Protein 5CYW (pdb70)

Foldseek 3Di:
DAWWKWKWKAKPLFKIWGFQTFRHDLKGKEKEKEADDPDQKIKMKIKIQGDPPDDPDRQDKWKDKQNHGFDKAFDDDDNGMTMIITIGGDDDRIIMMIIMSDDDDCCVPATGWYWYQYPVVRDTGTPGSRRTDIDMDGRDDDPDPVSGD

Nearest PDB structures (foldseek):
  5cyw-assembly1_B  TM=1.007E+00  e=3.577E-30  Vaccinia virus Ankara
  7u0v-assembly1_A  TM=9.427E-01  e=2.019E-14  Myxoma virus (strain Lausanne)
  5cz3-assembly2_B  TM=9.259E-01  e=8.302E-14  Myxoma virus
  7u0w-assembly2_B  TM=9.358E-01  e=1.259E-12  Myxoma virus (strain Lausanne)
  8b6l-assembly1_H  TM=4.537E-01  e=2.825E+00  Homo sapiens

B-factor: mean 38.46, std 12.82, range [20.0, 93.93]

Structure (mmCIF, N/CA/C/O backbone):
data_5CYW
#
_entry.id   5CYW
#
_cell.length_a   100.653
_cell.length_b   100.653
_cell.length_c   100.653
_cell.angle_alpha   90.00
_cell.angle_beta   90.00
_cell.angle_gamma   90.00
#
_symmetry.space_group_name_H-M   'P 21 3'
#
loop_
_entity.id
_entity.type
_entity.pdbx_description
1 polymer 'Interferon antagonist C7'
2 non-polymer GLYCEROL
3 water water
#
loop_
_atom_site.group_PDB
_atom_site.id
_atom_site.type_symbol
_atom_site.label_atom_id
_atom_site.label_alt_id
_atom_site.label_comp_id
_atom_site.label_asym_id
_atom_site.label_entity_id
_atom_site.label_seq_id
_atom_site.pdbx_PDB_ins_code
_atom_site.Cartn_x
_atom_site.Cartn_y
_atom_site.Cartn_z
_atom_site.occupancy
_atom_site.B_iso_or_equiv
_atom_site.auth_seq_id
_atom_site.auth_comp_id
_atom_site.auth_asym_id
_atom_site.auth_atom_id
_atom_site.pdbx_PDB_model_num
ATOM 1 N N . MET A 1 3 ? 0.967 -43.033 -4.794 1.00 30.00 1 MET B N 1
ATOM 2 C CA . MET A 1 3 ? 1.635 -41.776 -5.117 1.00 30.00 1 MET B CA 1
ATOM 3 C C . MET A 1 3 ? 0.830 -40.978 -6.133 1.00 30.00 1 MET B C 1
ATOM 4 O O . MET A 1 3 ? 0.764 -41.310 -7.300 1.00 30.00 1 MET B O 1
ATOM 9 N N . GLY A 1 4 ? 0.205 -39.925 -5.670 1.00 72.45 2 GLY B N 1
ATOM 10 C CA . GLY A 1 4 ? -0.621 -39.123 -6.530 1.00 58.97 2 GLY B CA 1
ATOM 11 C C . GLY A 1 4 ? 0.062 -38.147 -7.431 1.00 40.63 2 GLY B C 1
ATOM 12 O O . GLY A 1 4 ? 0.990 -38.449 -8.123 1.00 42.61 2 GLY B O 1
ATOM 13 N N . ILE A 1 5 ? -0.451 -36.943 -7.403 1.00 55.50 3 ILE B N 1
ATOM 14 C CA . ILE A 1 5 ? 0.050 -35.885 -8.248 1.00 37.71 3 ILE B CA 1
ATOM 15 C C . ILE A 1 5 ? 1.306 -35.260 -7.613 1.00 42.58 3 ILE B C 1
ATOM 16 O O . ILE A 1 5 ? 1.307 -34.839 -6.457 1.00 44.20 3 ILE B O 1
ATOM 21 N N . GLN A 1 6 ? 2.386 -35.197 -8.371 1.00 39.01 4 GLN B N 1
ATOM 22 C CA . GLN A 1 6 ? 3.638 -34.669 -7.841 1.00 33.24 4 GLN B CA 1
ATOM 23 C C . GLN A 1 6 ? 4.259 -33.591 -8.720 1.00 37.22 4 GLN B C 1
ATOM 24 O O . GLN A 1 6 ? 5.108 -33.884 -9.576 1.00 35.15 4 GLN B O 1
ATOM 30 N N . HIS A 1 7 ? 3.805 -32.345 -8.539 1.00 32.80 5 HIS B N 1
ATOM 31 C CA . HIS A 1 7 ? 4.430 -31.201 -9.187 1.00 31.53 5 HIS B CA 1
ATOM 32 C C . HIS A 1 7 ? 5.789 -30.844 -8.535 1.00 35.66 5 HIS B C 1
ATOM 33 O O . HIS A 1 7 ? 6.101 -31.307 -7.440 1.00 33.79 5 HIS B O 1
ATOM 40 N N . GLU A 1 8 ? 6.569 -29.992 -9.184 1.00 30.96 6 GLU B N 1
ATOM 41 C CA . GLU A 1 8 ? 7.710 -29.385 -8.515 1.00 28.42 6 GLU B CA 1
ATOM 42 C C . GLU A 1 8 ? 7.494 -27.886 -8.555 1.00 31.42 6 GLU B C 1
ATOM 43 O O . GLU A 1 8 ? 6.869 -27.355 -9.499 1.00 29.64 6 GLU B O 1
ATOM 49 N N . PHE A 1 9 ? 7.946 -27.195 -7.514 1.00 24.88 7 PHE B N 1
ATOM 50 C CA . PHE A 1 9 ? 7.623 -25.766 -7.384 1.00 27.09 7 PHE B CA 1
ATOM 51 C C . PHE A 1 9 ? 8.780 -25.052 -6.723 1.00 29.25 7 PHE B C 1
ATOM 52 O O . PHE A 1 9 ? 9.153 -25.460 -5.642 1.00 30.50 7 PHE B O 1
ATOM 60 N N . ASP A 1 10 ? 9.380 -24.065 -7.401 1.00 26.68 8 ASP B N 1
ATOM 61 C CA . ASP A 1 10 ? 10.517 -23.287 -6.837 1.00 23.65 8 ASP B CA 1
ATOM 62 C C . ASP A 1 10 ? 10.160 -21.796 -6.920 1.00 30.06 8 ASP B C 1
ATOM 63 O O . ASP A 1 10 ? 9.408 -21.408 -7.807 1.00 28.36 8 ASP B O 1
ATOM 68 N N . ILE A 1 11 ? 10.778 -20.973 -6.066 1.00 25.81 9 ILE B N 1
ATOM 69 C CA . ILE A 1 11 ? 10.622 -19.511 -6.154 1.00 27.05 9 ILE B CA 1
ATOM 70 C C . ILE A 1 11 ? 12.002 -18.863 -6.104 1.00 29.93 9 ILE B C 1
ATOM 71 O O . ILE A 1 11 ? 12.807 -19.208 -5.243 1.00 27.74 9 ILE B O 1
ATOM 76 N N . ILE A 1 12 ? 12.300 -17.980 -7.054 1.00 26.54 10 ILE B N 1
ATOM 77 C CA . ILE A 1 12 ? 13.566 -17.280 -7.059 1.00 25.42 10 ILE B CA 1
ATOM 78 C C . ILE A 1 12 ? 13.329 -15.836 -6.677 1.00 28.77 10 ILE B C 1
ATOM 79 O O . ILE A 1 12 ? 12.405 -15.202 -7.214 1.00 27.74 10 ILE B O 1
ATOM 84 N N . ILE A 1 13 ? 14.165 -15.301 -5.794 1.00 29.56 11 ILE B N 1
ATOM 85 C CA . ILE A 1 13 ? 14.004 -13.921 -5.382 1.00 30.76 11 ILE B CA 1
ATOM 86 C C . ILE A 1 13 ? 15.238 -13.106 -5.721 1.00 38.47 11 ILE B C 1
ATOM 87 O O . ILE A 1 13 ? 16.385 -13.429 -5.338 1.00 34.26 11 ILE B O 1
ATOM 92 N N . ASN A 1 14 ? 15.008 -12.044 -6.486 1.00 40.65 12 ASN B N 1
ATOM 93 C CA . ASN A 1 14 ? 16.091 -11.158 -6.889 1.00 39.63 12 ASN B CA 1
ATOM 94 C C . ASN A 1 14 ? 17.258 -11.776 -7.643 1.00 40.93 12 ASN B C 1
ATOM 95 O O . ASN A 1 14 ? 18.348 -11.209 -7.623 1.00 47.22 12 ASN B O 1
ATOM 100 N N . GLY A 1 15 ? 17.029 -12.923 -8.270 1.00 38.94 13 GLY B N 1
ATOM 101 C CA . GLY A 1 15 ? 18.082 -13.740 -8.860 1.00 43.67 13 GLY B CA 1
ATOM 102 C C . GLY A 1 15 ? 19.155 -14.157 -7.880 1.00 43.60 13 GLY B C 1
ATOM 103 O O . GLY A 1 15 ? 20.209 -14.615 -8.301 1.00 51.03 13 GLY B O 1
ATOM 104 N N . ASP A 1 16 ? 18.944 -13.975 -6.573 1.00 38.08 14 ASP B N 1
ATOM 105 C CA . ASP A 1 16 ? 20.014 -14.263 -5.593 1.00 38.99 14 ASP B CA 1
ATOM 106 C C . ASP A 1 16 ? 19.647 -15.437 -4.677 1.00 37.33 14 ASP B C 1
ATOM 107 O O . ASP A 1 16 ? 20.510 -16.132 -4.152 1.00 36.23 14 ASP B O 1
ATOM 112 N N . ILE A 1 17 ? 18.366 -15.553 -4.365 1.00 28.58 15 ILE B N 1
ATOM 113 C CA . ILE A 1 17 ? 17.916 -16.518 -3.383 1.00 31.80 15 ILE B CA 1
ATOM 114 C C . ILE A 1 17 ? 17.020 -17.534 -4.087 1.00 35.99 15 ILE B C 1
ATOM 115 O O . ILE A 1 17 ? 16.051 -17.133 -4.737 1.00 35.41 15 ILE B O 1
ATOM 120 N N . ALA A 1 18 ? 17.329 -18.830 -4.005 1.00 29.38 16 ALA B N 1
ATOM 121 C CA . ALA A 1 18 ? 16.403 -19.772 -4.586 1.00 24.16 16 ALA B CA 1
ATOM 122 C C . ALA A 1 18 ? 15.738 -20.533 -3.466 1.00 28.35 16 ALA B C 1
ATOM 123 O O . ALA A 1 18 ? 16.419 -21.215 -2.657 1.00 29.56 16 ALA B O 1
ATOM 125 N N . LEU A 1 19 ? 14.418 -20.463 -3.422 1.00 29.58 17 LEU B N 1
ATOM 126 C CA . LEU A 1 19 ? 13.658 -21.300 -2.485 1.00 26.38 17 LEU B CA 1
ATOM 127 C C . LEU A 1 19 ? 13.232 -22.539 -3.257 1.00 29.60 17 LEU B C 1
ATOM 128 O O . LEU A 1 19 ? 12.273 -22.477 -4.016 1.00 27.77 17 LEU B O 1
ATOM 133 N N . ARG A 1 20 ? 13.981 -23.633 -3.110 1.00 23.27 18 ARG B N 1
ATOM 134 C CA . ARG A 1 20 ? 13.734 -24.809 -3.920 1.00 28.40 18 ARG B CA 1
ATOM 135 C C . ARG A 1 20 ? 12.889 -25.844 -3.206 1.00 31.62 18 ARG B C 1
ATOM 136 O O . ARG A 1 20 ? 12.824 -25.863 -1.951 1.00 29.28 18 ARG B O 1
ATOM 144 N N . ASN A 1 21 ? 12.337 -26.775 -3.988 1.00 30.11 19 ASN B N 1
ATOM 145 C CA . ASN A 1 21 ? 11.714 -27.944 -3.418 1.00 30.46 19 ASN B CA 1
ATOM 146 C C . ASN A 1 21 ? 10.535 -27.548 -2.514 1.00 28.39 19 ASN B C 1
ATOM 147 O O . ASN A 1 21 ? 10.349 -28.141 -1.457 1.00 30.46 19 ASN B O 1
ATOM 152 N N . LEU A 1 22 ? 9.761 -26.551 -2.945 1.00 26.73 20 LEU B N 1
ATOM 153 C CA . LEU A 1 22 ? 8.592 -26.064 -2.171 1.00 28.46 20 LEU B CA 1
ATOM 154 C C . LEU A 1 22 ? 7.329 -26.885 -2.446 1.00 28.77 20 LEU B C 1
ATOM 155 O O . LEU A 1 22 ? 6.332 -26.714 -1.742 1.00 28.27 20 LEU B O 1
ATOM 160 N N . GLN A 1 23 ? 7.375 -27.782 -3.440 1.00 28.51 21 GLN B N 1
ATOM 161 C CA . GLN A 1 23 ? 6.147 -28.491 -3.822 1.00 27.75 21 GLN B CA 1
ATOM 162 C C . GLN A 1 23 ? 5.524 -29.271 -2.667 1.00 31.75 21 GLN B C 1
ATOM 163 O O . GLN A 1 23 ? 6.223 -29.777 -1.775 1.00 32.39 21 GLN B O 1
ATOM 169 N N . LEU A 1 24 ? 4.210 -29.412 -2.695 1.00 29.96 22 LEU B N 1
ATOM 170 C CA . LEU A 1 24 ? 3.586 -30.384 -1.802 1.00 31.73 22 LEU B CA 1
ATOM 171 C C . LEU A 1 24 ? 4.067 -31.783 -2.184 1.00 36.78 22 LEU B C 1
ATOM 172 O O . LEU A 1 24 ? 4.204 -32.077 -3.374 1.00 34.81 22 LEU B O 1
ATOM 177 N N . HIS A 1 25 ? 4.256 -32.657 -1.185 1.00 35.39 23 HIS B N 1
ATOM 178 C CA . HIS A 1 25 ? 4.725 -34.008 -1.421 1.00 38.17 23 HIS B CA 1
ATOM 179 C C . HIS A 1 25 ? 3.783 -34.716 -2.372 1.00 39.53 23 HIS B C 1
ATOM 180 O O . HIS A 1 25 ? 4.220 -35.491 -3.192 1.00 40.83 23 HIS B O 1
ATOM 187 N N . LYS A 1 26 ? 2.490 -34.452 -2.266 1.00 36.25 24 LYS B N 1
ATOM 188 C CA . LYS A 1 26 ? 1.566 -34.847 -3.326 1.00 39.57 24 LYS B CA 1
ATOM 189 C C . LYS A 1 26 ? 0.383 -33.920 -3.259 1.00 40.32 24 LYS B C 1
ATOM 190 O O . LYS A 1 26 ? 0.154 -33.309 -2.214 1.00 36.91 24 LYS B O 1
ATOM 196 N N . GLY A 1 27 ? -0.316 -33.783 -4.384 1.00 37.90 25 GLY B N 1
ATOM 197 C CA . GLY A 1 27 ? -1.529 -32.993 -4.457 1.00 38.74 25 GLY B CA 1
ATOM 198 C C . GLY A 1 27 ? -1.415 -31.996 -5.612 1.00 35.94 25 GLY B C 1
ATOM 199 O O . GLY A 1 27 ? -0.317 -31.546 -5.980 1.00 34.69 25 GLY B O 1
ATOM 200 N N . ASP A 1 28 ? -2.562 -31.639 -6.170 1.00 36.28 26 ASP B N 1
ATOM 201 C CA . ASP A 1 28 ? -2.614 -30.699 -7.298 1.00 31.87 26 ASP B CA 1
ATOM 202 C C . ASP A 1 28 ? -2.741 -29.259 -6.762 1.00 32.09 26 ASP B C 1
ATOM 203 O O . ASP A 1 28 ? -3.756 -28.565 -6.971 1.00 31.97 26 ASP B O 1
ATOM 208 N N . ASN A 1 29 ? -1.726 -28.831 -6.015 1.00 28.53 27 ASN B N 1
ATOM 209 C CA . ASN A 1 29 ? -1.636 -27.440 -5.550 1.00 30.60 27 ASN B CA 1
ATOM 210 C C . ASN A 1 29 ? -0.191 -27.141 -5.213 1.00 34.81 27 ASN B C 1
ATOM 211 O O . ASN A 1 29 ? 0.578 -28.076 -4.953 1.00 30.73 27 ASN B O 1
ATOM 216 N N . TYR A 1 30 ? 0.178 -25.866 -5.172 1.00 27.52 28 TYR B N 1
ATOM 217 C CA . TYR A 1 30 ? 1.521 -25.390 -4.821 1.00 28.63 28 TYR B CA 1
ATOM 218 C C . TYR A 1 30 ? 1.454 -23.969 -4.299 1.00 28.21 28 TYR B C 1
ATOM 219 O O . TYR A 1 30 ? 0.707 -23.188 -4.809 1.00 27.30 28 TYR B O 1
ATOM 228 N N . GLY A 1 31 ? 2.234 -23.628 -3.290 1.00 25.86 29 GLY B N 1
ATOM 229 C CA . GLY A 1 31 ? 2.051 -22.319 -2.690 1.00 24.95 29 GLY B CA 1
ATOM 230 C C . GLY A 1 31 ? 3.123 -22.129 -1.630 1.00 27.47 29 GLY B C 1
ATOM 231 O O . GLY A 1 31 ? 3.891 -23.052 -1.339 1.00 27.84 29 GLY B O 1
ATOM 232 N N . CYS A 1 32 ? 3.172 -20.941 -1.060 1.00 26.73 30 CYS B N 1
ATOM 233 C CA . CYS A 1 32 ? 4.196 -20.616 -0.056 1.00 23.84 30 CYS B CA 1
ATOM 234 C C . CYS A 1 32 ? 3.719 -19.379 0.660 1.00 32.36 30 CYS B C 1
ATOM 235 O O . CYS A 1 32 ? 3.100 -18.502 0.060 1.00 27.13 30 CYS B O 1
ATOM 238 N N . LYS A 1 33 ? 4.055 -19.272 1.922 1.00 30.47 31 LYS B N 1
ATOM 239 C CA . LYS A 1 33 ? 3.783 -18.085 2.700 1.00 26.17 31 LYS B CA 1
ATOM 240 C C . LYS A 1 33 ? 5.144 -17.530 3.044 1.00 27.89 31 LYS B C 1
ATOM 241 O O . LYS A 1 33 ? 5.991 -18.249 3.478 1.00 28.20 31 LYS B O 1
ATOM 247 N N . LEU A 1 34 ? 5.355 -16.256 2.826 1.00 26.10 32 LEU B N 1
ATOM 248 C CA . LEU A 1 34 ? 6.669 -15.626 3.094 1.00 26.63 32 LEU B CA 1
ATOM 249 C C . LEU A 1 34 ? 6.511 -14.506 4.081 1.00 33.75 32 LEU B C 1
ATOM 250 O O . LEU A 1 34 ? 5.634 -13.666 3.888 1.00 34.26 32 LEU B O 1
ATOM 255 N N . LYS A 1 35 ? 7.349 -14.447 5.099 1.00 29.75 33 LYS B N 1
ATOM 256 C CA . LYS A 1 35 ? 7.441 -13.250 5.917 1.00 30.41 33 LYS B CA 1
ATOM 257 C C . LYS A 1 35 ? 8.677 -12.469 5.489 1.00 35.99 33 LYS B C 1
ATOM 258 O O . LYS A 1 35 ?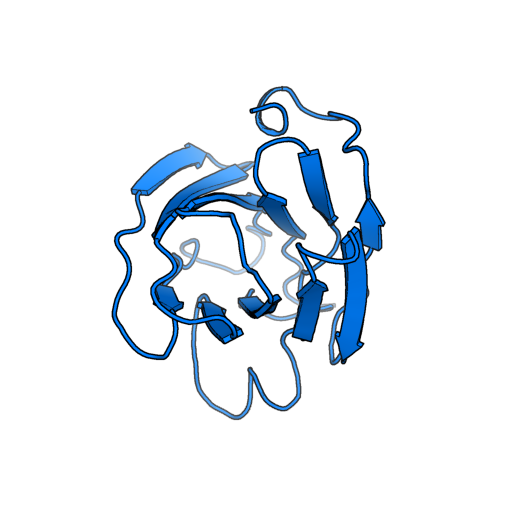 9.803 -12.984 5.644 1.00 36.78 33 LYS B O 1
ATOM 264 N N . ILE A 1 36 ? 8.492 -11.250 4.985 1.00 30.63 34 ILE B N 1
ATOM 265 C CA . ILE A 1 36 ? 9.608 -10.405 4.581 1.00 32.38 34 ILE B CA 1
ATOM 266 C C . ILE A 1 36 ? 9.843 -9.339 5.623 1.00 38.93 34 ILE B C 1
ATOM 267 O O . ILE A 1 36 ? 8.914 -8.596 5.957 1.00 34.82 34 ILE B O 1
ATOM 272 N N . ILE A 1 37 ? 11.076 -9.242 6.120 1.00 34.39 35 ILE B N 1
ATOM 273 C CA . ILE A 1 37 ? 11.435 -8.173 7.029 1.00 36.33 35 ILE B CA 1
ATOM 274 C C . ILE A 1 37 ? 12.436 -7.311 6.304 1.00 39.18 35 ILE B C 1
ATOM 275 O O . ILE A 1 37 ? 13.433 -7.814 5.826 1.00 38.68 35 ILE B O 1
ATOM 280 N N . SER A 1 38 ? 12.214 -5.999 6.269 1.00 38.27 36 SER B N 1
ATOM 281 C CA . SER A 1 38 ? 13.055 -5.119 5.461 1.00 41.35 36 SER B CA 1
ATOM 282 C C . SER A 1 38 ? 13.086 -3.721 5.996 1.00 48.85 36 SER B C 1
ATOM 283 O O . SER A 1 38 ? 12.053 -3.236 6.463 1.00 49.44 36 SER B O 1
ATOM 286 N N . ASN A 1 39 ? 14.251 -3.068 5.935 1.00 51.19 37 ASN B N 1
ATOM 287 C CA . ASN A 1 39 ? 14.311 -1.623 6.133 1.00 54.21 37 ASN B CA 1
ATOM 288 C C . ASN A 1 39 ? 14.543 -0.877 4.827 1.00 58.48 37 ASN B C 1
ATOM 289 O O . ASN A 1 39 ? 13.987 0.190 4.621 1.00 62.10 37 ASN B O 1
ATOM 294 N N . ASP A 1 40 ? 15.390 -1.447 3.963 1.00 57.87 38 ASP B N 1
ATOM 295 C CA . ASP A 1 40 ? 15.956 -0.748 2.807 1.00 60.93 38 ASP B CA 1
ATOM 296 C C . ASP A 1 40 ? 15.348 -1.100 1.452 1.00 64.67 38 ASP B C 1
ATOM 297 O O . ASP A 1 40 ? 15.379 -0.265 0.564 1.00 68.70 38 ASP B O 1
ATOM 302 N N . TYR A 1 41 ? 14.833 -2.319 1.265 1.00 61.40 39 TYR B N 1
ATOM 303 C CA . TYR A 1 41 ? 14.280 -2.686 -0.063 1.00 56.11 39 TYR B CA 1
ATOM 304 C C . TYR A 1 41 ? 12.957 -2.003 -0.370 1.00 56.28 39 TYR B C 1
ATOM 305 O O . TYR A 1 41 ? 12.002 -2.024 0.355 1.00 52.53 39 TYR B O 1
ATOM 314 N N . LYS A 1 42 ? 12.944 -1.337 -1.480 1.00 59.41 40 LYS B N 1
ATOM 315 C CA . LYS A 1 42 ? 11.745 -0.746 -1.947 1.00 56.99 40 LYS B CA 1
ATOM 316 C C . LYS A 1 42 ? 10.928 -1.918 -2.576 1.00 52.62 40 LYS B C 1
ATOM 317 O O . LYS A 1 42 ? 9.689 -1.910 -2.480 1.00 47.29 40 LYS B O 1
ATOM 323 N N . LYS A 1 43 ? 11.585 -2.929 -3.173 1.00 39.10 41 LYS B N 1
ATOM 324 C CA . LYS A 1 43 ? 10.791 -3.911 -3.903 1.00 38.91 41 LYS B CA 1
ATOM 325 C C . LYS A 1 43 ? 11.559 -5.184 -4.154 1.00 39.32 41 LYS B C 1
ATOM 326 O O . LYS A 1 43 ? 12.751 -5.146 -4.213 1.00 39.49 41 LYS B O 1
ATOM 332 N N . LEU A 1 44 ? 10.847 -6.295 -4.272 1.00 31.80 42 LEU B N 1
ATOM 333 C CA . LEU A 1 44 ? 11.459 -7.573 -4.464 1.00 34.96 42 LEU B CA 1
ATOM 334 C C . LEU A 1 44 ? 10.941 -8.189 -5.742 1.00 31.47 42 LEU B C 1
ATOM 335 O O . LEU A 1 44 ? 9.748 -8.245 -5.963 1.00 28.36 42 LEU B O 1
ATOM 340 N N . LYS A 1 45 ? 11.856 -8.727 -6.548 1.00 29.23 43 LYS B N 1
ATOM 341 C CA . LYS A 1 45 ? 11.464 -9.380 -7.798 1.00 30.48 43 LYS B CA 1
ATOM 342 C C . LYS A 1 45 ? 11.359 -10.879 -7.580 1.00 32.39 43 LYS B C 1
ATOM 343 O O . LYS A 1 45 ? 12.297 -11.462 -7.056 1.00 32.47 43 LYS B O 1
ATOM 349 N N . PHE A 1 46 ? 10.285 -11.493 -8.042 1.00 25.50 44 PHE B N 1
ATOM 350 C CA . PHE A 1 46 ? 9.986 -12.908 -7.790 1.00 28.69 44 PHE B CA 1
ATOM 351 C C . PHE A 1 46 ? 9.833 -13.601 -9.124 1.00 29.52 44 PHE B C 1
ATOM 352 O O . PHE A 1 46 ? 9.221 -13.049 -10.032 1.00 27.18 44 PHE B O 1
ATOM 360 N N . ARG A 1 47 ? 10.325 -14.819 -9.212 1.00 27.30 45 ARG B N 1
ATOM 361 C CA . ARG A 1 47 ? 10.022 -15.692 -10.343 1.00 26.38 45 ARG B CA 1
ATOM 362 C C . ARG A 1 47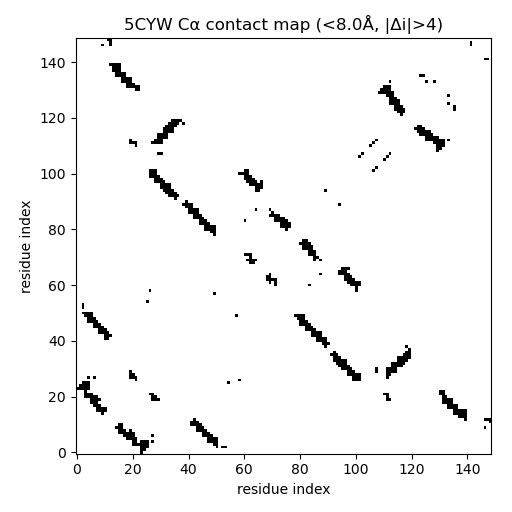 ? 9.520 -16.996 -9.731 1.00 26.96 45 ARG B C 1
ATOM 363 O O . ARG A 1 47 ? 10.234 -17.613 -8.911 1.00 29.10 45 ARG B O 1
ATOM 371 N N . PHE A 1 48 ? 8.321 -17.402 -10.117 1.00 25.02 46 PHE B N 1
ATOM 372 C CA . PHE A 1 48 ? 7.659 -18.588 -9.569 1.00 24.81 46 PHE B CA 1
ATOM 373 C C . PHE A 1 48 ? 7.654 -19.680 -10.665 1.00 26.30 46 PHE B C 1
ATOM 374 O O . PHE A 1 48 ? 7.106 -19.461 -11.734 1.00 28.55 46 PHE B O 1
ATOM 382 N N . ILE A 1 49 ? 8.268 -20.810 -10.385 1.00 24.40 47 ILE B N 1
ATOM 383 C CA . ILE A 1 49 ? 8.539 -21.826 -11.406 1.00 23.38 47 ILE B CA 1
ATOM 384 C C . ILE A 1 49 ? 7.775 -23.095 -11.031 1.00 28.95 47 ILE B C 1
ATOM 385 O O . ILE A 1 49 ? 7.984 -23.678 -9.954 1.00 24.95 47 ILE B O 1
ATOM 390 N N . ILE A 1 50 ? 6.899 -23.509 -11.920 1.00 25.55 48 ILE B N 1
ATOM 391 C CA . ILE A 1 50 ? 6.150 -24.773 -11.783 1.00 26.12 48 ILE B CA 1
ATOM 392 C C . ILE A 1 50 ? 6.611 -25.800 -12.859 1.00 27.60 48 ILE B C 1
ATOM 393 O O . ILE A 1 50 ? 6.562 -25.507 -14.055 1.00 28.12 48 ILE B O 1
ATOM 398 N N . ARG A 1 51 ? 7.005 -27.002 -12.451 1.00 26.74 49 ARG B N 1
ATOM 399 C CA . ARG A 1 51 ? 7.230 -28.124 -13.391 1.00 27.09 49 ARG B CA 1
ATOM 400 C C . ARG A 1 51 ? 6.055 -29.081 -13.111 1.00 29.70 49 ARG B C 1
ATOM 401 O O . ARG A 1 51 ? 6.032 -29.802 -12.100 1.00 28.37 49 ARG B O 1
ATOM 409 N N . PRO A 1 52 ? 5.049 -29.043 -13.969 1.00 30.33 50 PRO B N 1
ATOM 410 C CA . PRO A 1 52 ? 3.817 -29.805 -13.682 1.00 27.67 50 PRO B CA 1
ATOM 411 C C . PRO A 1 52 ? 3.918 -31.295 -13.932 1.00 31.35 50 PRO B C 1
ATOM 412 O O . PRO A 1 52 ? 4.594 -31.741 -14.876 1.00 31.32 50 PRO B O 1
ATOM 416 N N . ASP A 1 53 ? 3.224 -32.056 -13.086 1.00 29.75 51 ASP B N 1
ATOM 417 C CA . ASP A 1 53 ? 2.960 -33.474 -13.302 1.00 33.70 51 ASP B CA 1
ATOM 418 C C . ASP A 1 53 ? 1.689 -33.569 -14.176 1.00 39.79 51 ASP B C 1
ATOM 419 O O . ASP A 1 53 ? 0.585 -33.250 -13.699 1.00 33.66 51 ASP B O 1
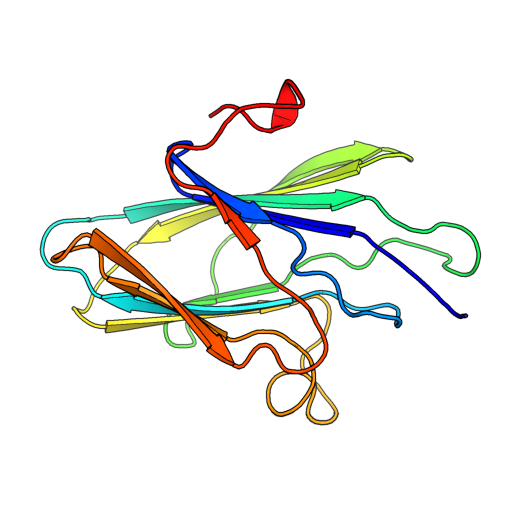ATOM 424 N N . TRP A 1 54 ? 1.832 -33.937 -15.447 1.00 36.59 52 TRP B N 1
ATOM 425 C CA . TRP A 1 54 ? 0.667 -34.027 -16.359 1.00 36.32 52 TRP B CA 1
ATOM 426 C C . TRP A 1 54 ? -0.056 -35.370 -16.337 1.00 38.22 52 TRP B C 1
ATOM 427 O O . TRP A 1 54 ? -0.906 -35.653 -17.221 1.00 39.09 52 TRP B O 1
ATOM 438 N N . SER A 1 55 ? 0.227 -36.214 -15.343 1.00 36.58 53 SER B N 1
ATOM 439 C CA . SER A 1 55 ? -0.354 -37.573 -15.386 1.00 39.38 53 SER B CA 1
ATOM 440 C C . SER A 1 55 ? -1.899 -37.568 -15.118 1.00 40.78 53 SER B C 1
ATOM 441 O O . SER A 1 55 ? -2.631 -38.430 -15.632 1.00 43.63 53 SER B O 1
ATOM 444 N N . GLU A 1 56 ? -2.407 -36.598 -14.363 1.00 39.94 54 GLU B N 1
ATOM 445 C CA . GLU A 1 56 ? -3.844 -36.630 -14.019 1.00 52.94 54 GLU B CA 1
ATOM 446 C C . GLU A 1 56 ? -4.589 -35.319 -14.291 1.00 52.16 54 GLU B C 1
ATOM 447 O O . GLU A 1 56 ? -5.793 -35.310 -14.442 1.00 59.94 54 GLU B O 1
ATOM 453 N N . ILE A 1 57 ? -3.862 -34.223 -14.406 1.00 40.55 55 ILE B N 1
ATOM 454 C CA . ILE A 1 57 ? -4.488 -32.931 -14.521 1.00 38.86 55 ILE B CA 1
ATOM 455 C C . ILE A 1 57 ? -4.955 -32.614 -15.942 1.00 43.88 55 ILE B C 1
ATOM 456 O O . ILE A 1 57 ? -4.531 -33.247 -16.916 1.00 41.39 55 ILE B O 1
ATOM 461 N N . ASP A 1 58 ? -5.871 -31.664 -16.059 1.00 43.24 56 ASP B N 1
ATOM 462 C CA . ASP A 1 58 ? -6.348 -31.230 -17.384 1.00 51.40 56 ASP B CA 1
ATOM 463 C C . ASP A 1 58 ? -5.756 -29.875 -17.729 1.00 40.01 56 ASP B C 1
ATOM 464 O O . ASP A 1 58 ? -5.798 -29.425 -18.880 1.00 45.68 56 ASP B O 1
ATOM 469 N N . GLU A 1 59 ? -5.284 -29.192 -16.708 1.00 36.53 57 GLU B N 1
ATOM 470 C CA . GLU A 1 59 ? -4.706 -27.892 -16.900 1.00 38.82 57 GLU B CA 1
ATOM 471 C C . GLU A 1 59 ? -3.834 -27.582 -15.704 1.00 36.69 57 GLU B C 1
ATOM 472 O O . GLU A 1 59 ? -4.031 -28.143 -14.625 1.00 38.03 57 GLU B O 1
ATOM 478 N N . VAL A 1 60 ? -2.908 -26.654 -15.876 1.00 31.80 58 VAL B N 1
ATOM 479 C CA . VAL A 1 60 ? -2.007 -26.270 -14.787 1.00 28.49 58 VAL B CA 1
ATOM 480 C C . VAL A 1 60 ? -2.586 -25.083 -14.053 1.00 33.06 58 VAL B C 1
ATOM 481 O O . VAL A 1 60 ? -2.760 -24.030 -14.689 1.00 31.74 58 VAL B O 1
ATOM 485 N N . LYS A 1 61 ? -2.855 -25.213 -12.732 1.00 30.21 59 LYS B N 1
ATOM 486 C CA . LYS A 1 61 ? -3.412 -24.081 -11.967 1.00 33.51 59 LYS B CA 1
ATOM 487 C C . LYS A 1 61 ? -2.469 -22.906 -11.999 1.00 30.96 59 LYS B C 1
ATOM 488 O O . LYS A 1 61 ? -1.249 -23.090 -11.845 1.00 27.96 59 LYS B O 1
ATOM 494 N N . GLY A 1 62 ? -3.004 -21.690 -12.133 1.00 27.81 60 GLY B N 1
ATOM 495 C CA . GLY A 1 62 ? -2.162 -20.509 -12.091 1.00 30.78 60 GLY B CA 1
ATOM 496 C C . GLY A 1 62 ? -1.933 -20.052 -10.637 1.00 32.55 60 GLY B C 1
ATOM 497 O O . GLY A 1 62 ? -2.288 -20.753 -9.706 1.00 31.02 60 GLY B O 1
ATOM 498 N N . LEU A 1 63 ? -1.269 -18.917 -10.439 1.00 27.12 61 LEU B N 1
ATOM 499 C CA . LEU A 1 63 ? -0.921 -18.451 -9.092 1.00 26.67 61 LEU B CA 1
ATOM 500 C C . LEU A 1 63 ? -1.604 -17.132 -8.791 1.00 31.99 61 LEU B C 1
ATOM 501 O O . LEU A 1 63 ? -1.670 -16.244 -9.632 1.00 28.40 61 LEU B O 1
ATOM 506 N N . THR A 1 64 ? -2.050 -17.017 -7.559 1.00 27.43 62 THR B N 1
ATOM 507 C CA . THR A 1 64 ? -2.559 -15.788 -6.978 1.00 24.71 62 THR B CA 1
ATOM 508 C C . THR A 1 64 ? -1.556 -15.292 -5.945 1.00 28.50 62 THR B C 1
ATOM 509 O O . THR A 1 64 ? -1.017 -16.087 -5.155 1.00 25.62 62 THR B O 1
ATOM 513 N N . VAL A 1 65 ? -1.354 -13.971 -5.885 1.00 25.57 63 VAL B N 1
ATOM 514 C CA . VAL A 1 65 ? -0.378 -13.433 -4.935 1.00 22.49 63 VAL B CA 1
ATOM 515 C C . VAL A 1 65 ? -0.968 -12.220 -4.201 1.00 22.82 63 VAL B C 1
ATOM 516 O O . VAL A 1 65 ? -1.568 -11.325 -4.841 1.00 23.99 63 VAL B O 1
ATOM 520 N N . PHE A 1 66 ? -0.845 -12.222 -2.888 1.00 22.15 64 PHE B N 1
ATOM 521 C CA . PHE A 1 66 ? -1.224 -11.066 -2.047 1.00 25.86 64 PHE B CA 1
ATOM 522 C C . PHE A 1 66 ? -0.053 -10.663 -1.172 1.00 29.99 64 PHE B C 1
ATOM 523 O O . PHE A 1 66 ? 0.735 -11.549 -0.762 1.00 29.19 64 PHE B O 1
ATOM 531 N N . ALA A 1 67 ? 0.115 -9.358 -0.918 1.00 23.02 65 ALA B N 1
ATOM 532 C CA . ALA A 1 67 ? 1.182 -8.928 0.011 1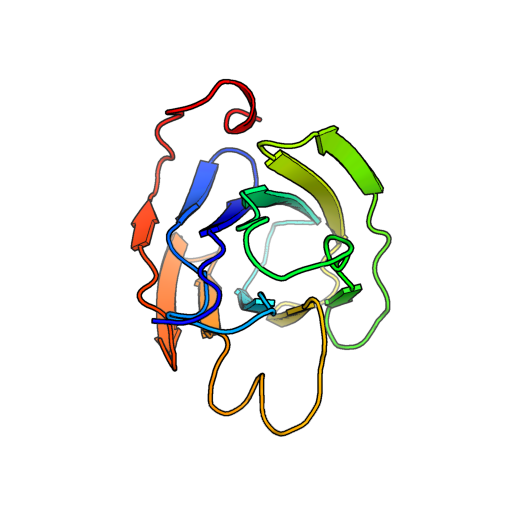.00 25.54 65 ALA B CA 1
ATOM 533 C C . ALA A 1 67 ? 0.505 -8.067 1.087 1.00 27.94 65 ALA B C 1
ATOM 534 O O . ALA A 1 67 ? -0.096 -7.028 0.733 1.00 27.24 65 ALA B O 1
ATOM 536 N N . ASN A 1 68 ? 0.618 -8.473 2.359 1.00 23.74 66 ASN B N 1
ATOM 537 C CA . ASN A 1 68 ? -0.251 -7.953 3.430 1.00 24.69 66 ASN B CA 1
ATOM 538 C C . ASN A 1 68 ? -1.729 -7.813 2.952 1.00 28.34 66 ASN B C 1
ATOM 539 O O . ASN A 1 68 ? -2.358 -6.772 3.183 1.00 22.32 66 ASN B O 1
ATOM 544 N N . ASN A 1 69 ? -2.229 -8.843 2.258 1.00 25.34 67 ASN B N 1
ATOM 545 C CA . ASN A 1 69 ? -3.637 -8.930 1.847 1.00 24.37 67 ASN B CA 1
ATOM 546 C C . ASN A 1 69 ? -4.049 -7.893 0.799 1.00 25.94 67 ASN B C 1
ATOM 547 O O . ASN A 1 69 ? -5.254 -7.723 0.533 1.00 25.50 67 ASN B O 1
ATOM 552 N N . TYR A 1 70 ? -3.070 -7.263 0.153 1.00 22.67 68 TYR B N 1
ATOM 553 C CA . TYR A 1 70 ? -3.357 -6.448 -1.076 1.00 21.01 68 TYR B CA 1
ATOM 554 C C . TYR A 1 70 ? -2.999 -7.258 -2.324 1.00 25.59 68 TYR B C 1
ATOM 555 O O . TYR A 1 70 ? -1.930 -7.866 -2.359 1.00 23.07 68 TYR B O 1
ATOM 564 N N . ALA A 1 71 ? -3.857 -7.233 -3.342 1.00 24.53 69 ALA B N 1
ATOM 565 C CA . ALA A 1 71 ? -3.672 -8.058 -4.548 1.00 25.77 69 ALA B CA 1
ATOM 566 C C . ALA A 1 71 ? -2.499 -7.542 -5.357 1.00 28.09 69 ALA B C 1
ATOM 567 O O . ALA A 1 71 ? -2.410 -6.333 -5.651 1.00 26.14 69 ALA B O 1
ATOM 569 N N . VAL A 1 72 ? -1.636 -8.467 -5.778 1.00 24.81 70 VAL B N 1
ATOM 570 C CA . VAL A 1 72 ? -0.407 -8.161 -6.528 1.00 20.96 70 VAL B CA 1
ATOM 571 C C . VAL A 1 72 ? -0.522 -8.654 -7.980 1.00 24.18 70 VAL B C 1
ATOM 572 O O . VAL A 1 72 ? -1.026 -9.745 -8.243 1.00 23.54 70 VAL B O 1
ATOM 576 N N . LYS A 1 73 ? -0.051 -7.840 -8.925 1.00 23.68 71 LYS B N 1
ATOM 577 C CA . LYS A 1 73 ? -0.014 -8.219 -10.336 1.00 25.34 71 LYS B CA 1
ATOM 578 C C . LYS A 1 73 ? 0.932 -9.409 -10.542 1.00 28.54 71 LYS B C 1
ATOM 579 O O . LYS A 1 73 ? 2.067 -9.414 -10.056 1.00 27.06 71 LYS B O 1
ATOM 585 N N . VAL A 1 74 ? 0.455 -10.399 -11.278 1.00 25.54 72 VAL B N 1
ATOM 586 C CA . VAL A 1 74 ? 1.239 -11.590 -11.565 1.00 22.93 72 VAL B CA 1
ATOM 587 C C . VAL A 1 74 ? 1.274 -11.770 -13.069 1.00 26.78 72 VAL B C 1
ATOM 588 O O . VAL A 1 74 ? 0.220 -11.713 -13.706 1.00 28.32 72 VAL B O 1
ATOM 592 N N . ASN A 1 75 ? 2.466 -11.959 -13.652 1.00 27.54 73 ASN B N 1
ATOM 593 C CA . ASN A 1 75 ? 2.588 -12.113 -15.122 1.00 29.09 73 ASN B CA 1
ATOM 594 C C . ASN A 1 75 ? 3.030 -13.507 -15.491 1.00 31.71 73 ASN B C 1
ATOM 595 O O . ASN A 1 75 ? 4.058 -13.957 -14.957 1.00 27.53 73 ASN B O 1
ATOM 600 N N . LYS A 1 76 ? 2.321 -14.160 -16.413 1.00 27.83 74 LYS B N 1
ATOM 601 C CA . LYS A 1 76 ? 2.777 -15.459 -16.906 1.00 31.56 74 LYS B CA 1
ATOM 602 C C . LYS A 1 76 ? 3.837 -15.195 -17.957 1.00 32.40 74 LYS B C 1
ATOM 603 O O . LYS A 1 76 ? 3.538 -14.535 -18.944 1.00 32.34 74 LYS B O 1
ATOM 609 N N . VAL A 1 77 ? 5.053 -15.711 -17.778 1.00 29.34 75 VAL B N 1
ATOM 610 C CA . VAL A 1 77 ? 6.120 -15.413 -18.766 1.00 32.95 75 VAL B CA 1
ATOM 611 C C . VAL A 1 77 ? 6.566 -16.630 -19.558 1.00 35.38 75 VAL B C 1
ATOM 612 O O . VAL A 1 77 ? 7.194 -16.461 -20.598 1.00 32.16 75 VAL B O 1
ATOM 616 N N . ASP A 1 78 ? 6.200 -17.839 -19.119 1.00 30.26 76 ASP B N 1
ATOM 617 C CA . ASP A 1 78 ? 6.416 -19.055 -19.933 1.00 34.71 76 ASP B CA 1
ATOM 618 C C . ASP A 1 78 ? 5.311 -20.036 -19.632 1.00 33.91 76 ASP B C 1
ATOM 619 O O . ASP A 1 78 ? 4.890 -20.120 -18.486 1.00 31.22 76 ASP B O 1
ATOM 624 N N . ASP A 1 79 ? 4.888 -20.794 -20.632 1.00 30.62 77 ASP B N 1
ATOM 625 C CA . ASP A 1 79 ? 3.796 -21.758 -20.444 1.00 28.68 77 ASP B CA 1
ATOM 626 C C . ASP A 1 79 ? 4.026 -22.932 -21.392 1.00 35.34 77 ASP B C 1
ATOM 627 O O . ASP A 1 79 ? 3.626 -22.889 -22.554 1.00 33.17 77 ASP B O 1
ATOM 632 N N . THR A 1 80 ? 4.741 -23.947 -20.924 1.00 31.21 78 THR B N 1
ATOM 633 C CA . THR A 1 80 ? 5.054 -25.085 -21.781 1.00 33.50 78 THR B CA 1
ATOM 634 C C . THR A 1 80 ? 4.726 -26.366 -21.019 1.00 36.37 78 THR B C 1
ATOM 635 O O . THR A 1 80 ? 4.422 -26.316 -19.847 1.00 33.80 78 THR B O 1
ATOM 639 N N . PHE A 1 81 ? 4.878 -27.496 -21.680 1.00 32.63 79 PHE B N 1
ATOM 640 C CA . PHE A 1 81 ? 4.638 -28.787 -21.082 1.00 34.17 79 PHE B CA 1
ATOM 641 C C . PHE A 1 81 ? 5.520 -29.045 -19.881 1.00 34.28 79 PHE B C 1
ATOM 642 O O . PHE A 1 81 ? 5.050 -29.593 -18.900 1.00 31.33 79 PHE B O 1
ATOM 650 N N . TYR A 1 82 ? 6.806 -28.675 -19.973 1.00 30.56 80 TYR B N 1
ATOM 651 C CA . TYR A 1 82 ? 7.770 -28.986 -18.926 1.00 31.80 80 TYR B CA 1
ATOM 652 C C . TYR A 1 82 ? 7.871 -27.879 -17.876 1.00 33.38 80 TYR B C 1
ATOM 653 O O . TYR A 1 82 ? 8.400 -28.119 -16.810 1.00 33.27 80 TYR B O 1
ATOM 662 N N . TYR A 1 83 ? 7.367 -26.684 -18.146 1.00 27.04 81 TYR B N 1
ATOM 663 C CA . TYR A 1 83 ? 7.494 -25.608 -17.132 1.00 25.67 81 TYR B CA 1
ATOM 664 C C . TYR A 1 83 ? 6.563 -24.479 -17.433 1.00 29.15 81 TYR B C 1
ATOM 665 O O . TYR A 1 83 ? 6.358 -24.141 -18.604 1.00 29.29 81 TYR B O 1
ATOM 674 N N . VAL A 1 84 ? 6.008 -23.933 -16.356 1.00 25.84 82 VAL B N 1
ATOM 675 C CA . VAL A 1 84 ? 5.107 -22.796 -16.401 1.00 28.58 82 VAL B CA 1
ATOM 676 C C . VAL A 1 84 ? 5.678 -21.788 -15.421 1.00 29.50 82 VAL B C 1
ATOM 677 O O . VAL A 1 84 ? 5.970 -22.117 -14.256 1.00 28.27 82 VAL B O 1
ATOM 681 N N . ILE A 1 85 ? 5.950 -20.587 -15.916 1.00 26.42 83 ILE B N 1
ATOM 682 C CA . ILE A 1 85 ? 6.657 -19.610 -15.096 1.00 22.54 83 ILE B CA 1
ATOM 683 C C . ILE A 1 85 ? 5.881 -18.285 -14.985 1.00 30.09 83 ILE B C 1
ATOM 684 O O . ILE A 1 85 ? 5.424 -17.740 -16.001 1.00 29.03 83 ILE B O 1
ATOM 689 N N . TYR A 1 86 ? 5.783 -17.784 -13.752 1.00 25.99 84 TYR B N 1
ATOM 690 C CA . TYR A 1 86 ? 5.165 -16.493 -13.411 1.00 28.18 84 TYR B CA 1
ATOM 691 C C . TYR A 1 86 ? 6.171 -15.571 -12.764 1.00 29.52 84 TYR B C 1
ATOM 692 O O . TYR A 1 86 ? 7.159 -16.030 -12.136 1.00 26.56 84 TYR B O 1
ATOM 701 N N . GLU A 1 87 ? 5.927 -14.261 -12.884 1.00 27.01 85 GLU B N 1
ATOM 702 C CA . GLU A 1 87 ? 6.768 -13.255 -12.233 1.00 26.83 85 GLU B CA 1
ATOM 703 C C . GLU A 1 87 ? 5.919 -12.186 -11.527 1.00 27.99 85 GLU B C 1
ATOM 704 O O . 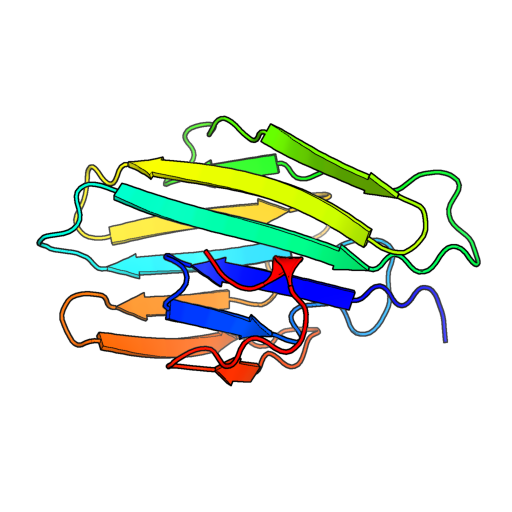GLU A 1 87 ? 4.801 -11.896 -11.939 1.00 26.41 85 GLU B O 1
ATOM 710 N N . ALA A 1 88 ? 6.455 -11.598 -10.467 1.00 27.53 86 ALA B N 1
ATOM 711 C CA . ALA A 1 88 ? 5.821 -10.414 -9.836 1.00 23.59 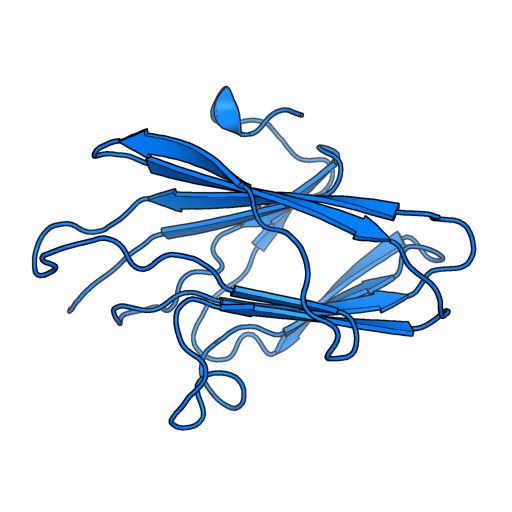86 ALA B CA 1
ATOM 712 C C . ALA A 1 88 ? 6.928 -9.562 -9.255 1.00 29.01 86 ALA B C 1
ATOM 713 O O . ALA A 1 88 ? 8.010 -10.070 -8.909 1.00 30.48 86 ALA B O 1
ATOM 715 N N . VAL A 1 89 ? 6.689 -8.263 -9.150 1.00 26.23 87 VAL B N 1
ATOM 716 C CA . VAL A 1 89 ? 7.636 -7.413 -8.447 1.00 23.97 87 VAL B CA 1
ATOM 717 C C . VAL A 1 89 ? 6.829 -6.800 -7.322 1.00 29.78 87 VAL B C 1
ATOM 718 O O . VAL A 1 89 ? 5.905 -6.017 -7.571 1.00 28.94 87 VAL B O 1
ATOM 722 N N . ILE A 1 90 ? 7.156 -7.136 -6.078 1.00 26.43 88 ILE B N 1
ATOM 723 C CA . ILE A 1 90 ? 6.314 -6.701 -4.965 1.00 23.45 88 ILE B CA 1
ATOM 724 C C . ILE A 1 90 ? 6.946 -5.540 -4.219 1.00 27.35 88 ILE B C 1
ATOM 725 O O . ILE A 1 90 ? 8.139 -5.616 -3.878 1.00 27.76 88 ILE B O 1
ATOM 730 N N . HIS A 1 91 ? 6.182 -4.475 -3.993 1.00 26.95 89 HIS B N 1
ATOM 731 C CA . HIS A 1 91 ? 6.701 -3.263 -3.376 1.00 28.65 89 HIS B CA 1
ATOM 732 C C . HIS A 1 91 ? 6.367 -3.316 -1.900 1.00 29.24 89 HIS B C 1
ATOM 733 O O . HIS A 1 91 ? 5.239 -3.673 -1.514 1.00 28.27 89 HIS B O 1
ATOM 740 N N . LEU A 1 92 ? 7.322 -2.956 -1.075 1.00 27.38 90 LEU B N 1
ATOM 741 C CA . LEU A 1 92 ? 7.184 -3.070 0.391 1.00 31.87 90 LEU B CA 1
ATOM 742 C C . LEU A 1 92 ? 6.882 -1.726 1.014 1.00 32.81 90 LEU B C 1
ATOM 743 O O . LEU A 1 92 ? 7.641 -0.803 0.830 1.00 35.47 90 LEU B O 1
ATOM 748 N N . TYR A 1 93 ? 5.785 -1.625 1.762 1.00 30.20 91 TYR B N 1
ATOM 749 C CA . TYR A 1 93 ? 5.381 -0.384 2.389 1.00 33.55 91 TYR B CA 1
ATOM 750 C C . TYR A 1 93 ? 5.504 -0.434 3.913 1.00 37.75 91 TYR B C 1
ATOM 751 O O . TYR A 1 93 ? 5.258 0.541 4.577 1.00 41.28 91 TYR B O 1
ATOM 760 N N . ASN A 1 94 ? 5.828 -1.595 4.465 1.00 32.21 92 ASN B N 1
ATOM 761 C CA . ASN A 1 94 ? 6.001 -1.706 5.913 1.00 34.75 92 ASN B CA 1
ATOM 762 C C . ASN A 1 94 ? 7.217 -2.583 6.151 1.00 35.37 92 ASN B C 1
ATOM 763 O O . ASN A 1 94 ? 7.618 -3.358 5.272 1.00 32.43 92 ASN B O 1
ATOM 768 N N . LYS A 1 95 ? 7.786 -2.466 7.344 1.00 36.82 93 LYS B N 1
ATOM 769 C CA . LYS A 1 95 ? 8.902 -3.306 7.734 1.00 35.56 93 LYS B CA 1
ATOM 770 C C . LYS A 1 95 ? 8.610 -4.806 7.580 1.00 37.70 93 LYS B C 1
ATOM 771 O O . LYS A 1 95 ? 9.484 -5.571 7.170 1.00 38.97 93 LYS B O 1
ATOM 777 N N . LYS A 1 96 ? 7.396 -5.231 7.939 1.00 33.16 94 LYS B N 1
ATOM 778 C CA . LYS A 1 96 ? 7.012 -6.639 7.885 1.00 33.74 94 LYS B CA 1
ATOM 779 C C . LYS A 1 96 ? 5.906 -6.811 6.872 1.00 34.40 94 LYS B C 1
ATOM 780 O O . LYS A 1 96 ? 4.914 -6.075 6.919 1.00 33.87 94 LYS B O 1
ATOM 786 N N . THR A 1 97 ? 6.064 -7.775 5.970 1.00 30.18 95 THR B N 1
ATOM 787 C CA . THR A 1 97 ? 5.096 -7.996 4.894 1.00 32.36 95 THR B CA 1
ATOM 788 C C . THR A 1 97 ? 4.853 -9.487 4.768 1.00 33.35 95 THR B C 1
ATOM 789 O O . THR A 1 97 ? 5.802 -10.270 4.624 1.00 32.81 95 THR B O 1
ATOM 793 N N . GLU A 1 98 ? 3.603 -9.913 4.873 1.00 31.48 96 GLU B N 1
ATOM 794 C CA . GLU A 1 98 ? 3.325 -11.327 4.651 1.00 29.28 96 GLU B CA 1
ATOM 795 C C . GLU A 1 98 ? 2.896 -11.521 3.196 1.00 32.43 96 GLU B C 1
ATOM 796 O O . GLU A 1 98 ? 1.934 -10.901 2.713 1.00 29.10 96 GLU B O 1
ATOM 802 N N . ILE A 1 99 ? 3.589 -12.389 2.492 1.00 28.15 97 ILE B N 1
ATOM 803 C CA . ILE A 1 99 ? 3.202 -12.640 1.099 1.00 24.50 97 ILE B CA 1
ATOM 804 C C . ILE A 1 99 ? 2.560 -14.024 0.999 1.00 27.10 97 ILE B C 1
ATOM 805 O O . ILE A 1 99 ? 3.144 -14.982 1.520 1.00 29.17 97 ILE B O 1
ATOM 810 N N . LEU A 1 100 ? 1.371 -14.122 0.368 1.00 22.20 98 LEU B N 1
ATOM 811 C CA . LEU A 1 100 ? 0.688 -15.408 0.182 1.00 22.83 98 LEU B CA 1
ATOM 812 C C . LEU A 1 100 ? 0.773 -15.683 -1.310 1.00 27.53 98 LEU B C 1
ATOM 813 O O . LEU A 1 100 ? 0.356 -14.857 -2.108 1.00 26.04 98 LEU B O 1
ATOM 818 N N . ILE A 1 101 ? 1.350 -16.819 -1.657 1.00 21.81 99 ILE B N 1
ATOM 819 C CA . ILE A 1 101 ? 1.475 -17.208 -3.051 1.00 24.27 99 ILE B CA 1
ATOM 820 C C . ILE A 1 101 ? 0.759 -18.563 -3.136 1.00 26.40 99 ILE B C 1
ATOM 821 O O . ILE A 1 101 ? 1.087 -19.434 -2.340 1.00 25.62 99 ILE B O 1
ATOM 826 N N . TYR A 1 102 ? -0.226 -18.741 -4.018 1.00 25.82 100 TYR B N 1
ATOM 827 C CA . TYR A 1 102 ? -0.914 -20.036 -4.062 1.00 26.34 100 TYR B CA 1
ATOM 828 C C . TYR A 1 102 ? -1.709 -20.344 -5.342 1.00 25.00 100 TYR B C 1
ATOM 829 O O . TYR A 1 102 ? -2.153 -19.430 -6.025 1.00 26.64 100 TYR B O 1
ATOM 838 N N . SER A 1 103 ? -1.930 -21.633 -5.590 1.00 27.96 101 SER B N 1
ATOM 839 C CA . SER A 1 103 ? -2.811 -22.061 -6.655 1.00 30.15 101 SER B CA 1
ATOM 840 C C . SER A 1 103 ? -4.251 -22.017 -6.098 1.00 34.32 101 SER B C 1
ATOM 841 O O . SER A 1 103 ? -5.117 -21.501 -6.731 1.00 37.80 101 SER B O 1
ATOM 844 N N . ASP A 1 104 ? -4.439 -22.516 -4.863 1.00 32.89 102 ASP B N 1
ATOM 845 C CA . ASP A 1 104 ? -5.755 -22.405 -4.183 1.00 36.71 102 ASP B CA 1
ATOM 846 C C . ASP A 1 104 ? -5.510 -22.129 -2.701 1.00 36.68 102 ASP B C 1
ATOM 847 O O . ASP A 1 104 ? -4.516 -22.554 -2.162 1.00 34.41 102 ASP B O 1
ATOM 852 N N . ASP A 1 105 ? -6.440 -21.427 -2.090 1.00 39.56 103 ASP B N 1
ATOM 853 C CA . ASP A 1 105 ? -6.397 -21.053 -0.697 1.00 48.72 103 ASP B CA 1
ATOM 854 C C . ASP A 1 105 ? -7.713 -21.481 -0.098 1.00 59.53 103 ASP B C 1
ATOM 855 O O . ASP A 1 105 ? -8.685 -20.693 -0.103 1.00 57.74 103 ASP B O 1
ATOM 860 N N . GLU A 1 106 ? -7.752 -22.711 0.364 1.00 44.87 104 GLU B N 1
ATOM 861 C CA . GLU A 1 106 ? -8.970 -23.296 0.920 1.00 57.53 104 GLU B CA 1
ATOM 862 C C . GLU A 1 106 ? -8.576 -24.490 1.755 1.00 48.76 104 GLU B C 1
ATOM 863 O O . GLU A 1 106 ? -7.428 -24.890 1.702 1.00 45.55 104 GLU B O 1
ATOM 869 N N . ASN A 1 107 ? -9.514 -25.025 2.534 1.00 57.46 105 ASN B N 1
ATOM 870 C CA . ASN A 1 107 ? -9.345 -26.275 3.298 1.00 62.89 105 ASN B CA 1
ATOM 871 C C . ASN A 1 107 ? -8.024 -26.417 4.030 1.00 58.13 105 ASN B C 1
ATOM 872 O O . ASN A 1 107 ? -7.382 -27.486 3.936 1.00 56.91 105 ASN B O 1
ATOM 877 N N . GLU A 1 108 ? -7.614 -25.362 4.732 1.00 51.29 106 GLU B N 1
ATOM 878 C CA . GLU A 1 108 ? -6.386 -25.394 5.529 1.00 48.42 106 GLU B CA 1
ATOM 879 C C . GLU A 1 108 ? -5.077 -25.647 4.744 1.00 48.46 106 GLU B C 1
ATOM 880 O O . GLU A 1 108 ? -4.109 -26.172 5.311 1.00 41.06 106 GLU B O 1
ATOM 886 N N . LEU A 1 109 ? -5.020 -25.268 3.473 1.00 40.81 107 LEU B N 1
ATOM 887 C CA . LEU A 1 109 ? -3.760 -25.425 2.735 1.00 37.33 107 LEU B CA 1
ATOM 888 C C . LEU A 1 109 ? -2.648 -24.621 3.385 1.00 36.16 107 LEU B C 1
ATOM 889 O O . LEU A 1 109 ? -1.545 -25.115 3.537 1.00 36.33 107 LEU B O 1
ATOM 894 N N . PHE A 1 110 ? -2.904 -23.391 3.783 1.00 35.39 108 PHE B N 1
ATOM 895 C CA . PHE A 1 110 ? -1.812 -22.620 4.386 1.00 36.48 108 PHE B CA 1
ATOM 896 C C . PHE A 1 110 ? -1.480 -23.116 5.807 1.00 38.77 108 PHE B C 1
ATOM 897 O O . PHE A 1 110 ? -0.346 -23.051 6.228 1.00 40.40 108 PHE B O 1
ATOM 905 N N . LYS A 1 111 ? -2.482 -23.580 6.534 1.00 37.46 109 LYS B N 1
ATOM 906 C CA 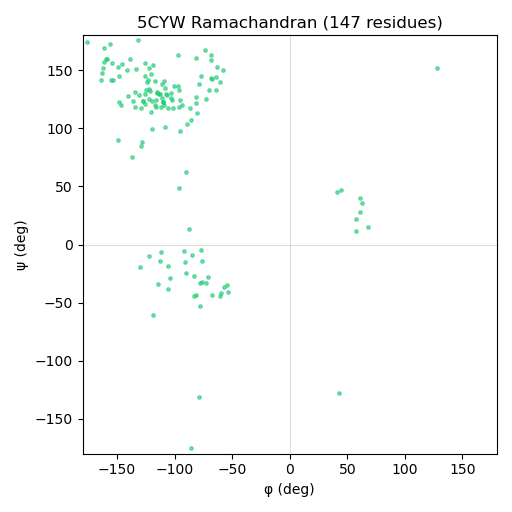. LYS A 1 111 ? -2.238 -24.036 7.903 1.00 38.78 109 LYS B CA 1
ATOM 907 C C . LYS A 1 111 ? -1.377 -25.317 7.938 1.00 44.84 109 LYS B C 1
ATOM 908 O O . LYS A 1 111 ? -0.488 -25.444 8.776 1.00 43.55 109 LYS B O 1
ATOM 914 N N . HIS A 1 112 ? -1.666 -26.273 7.057 1.00 40.15 110 HIS B N 1
ATOM 915 C CA . HIS A 1 112 ? -1.082 -27.593 7.202 1.00 38.89 110 HIS B CA 1
ATOM 916 C C . HIS A 1 112 ? -0.272 -28.048 6.005 1.00 39.48 110 HIS B C 1
ATOM 917 O O . HIS A 1 112 ? 0.360 -29.100 6.100 1.00 41.44 110 HIS B O 1
ATOM 924 N N . TYR A 1 113 ? -0.314 -27.333 4.872 1.00 32.89 111 TYR B N 1
ATOM 925 C CA . TYR A 1 113 ? 0.316 -27.876 3.650 1.00 35.58 111 TYR B CA 1
ATOM 926 C C . TYR A 1 113 ? 1.448 -27.035 3.082 1.00 31.52 111 TYR B C 1
ATOM 927 O O . TYR A 1 113 ? 2.602 -27.512 2.975 1.00 30.67 111 TYR B O 1
ATOM 936 N N . TYR A 1 114 ? 1.155 -25.798 2.695 1.00 28.96 112 TYR B N 1
ATOM 937 C CA . TYR A 1 114 ? 2.192 -24.957 2.104 1.00 28.81 112 TYR B CA 1
ATOM 938 C C . TYR A 1 114 ? 3.252 -24.583 3.157 1.00 32.29 112 TYR B C 1
ATOM 939 O O . TYR A 1 114 ? 2.904 -24.275 4.321 1.00 29.89 112 TYR B O 1
ATOM 948 N N . PRO A 1 115 ? 4.517 -24.516 2.735 1.00 27.64 113 PRO B N 1
ATOM 949 C CA . PRO A 1 115 ? 5.554 -24.037 3.661 1.00 30.20 113 PRO B CA 1
ATOM 950 C C . PRO A 1 115 ? 5.444 -22.564 4.002 1.00 34.08 113 PRO B C 1
ATOM 951 O O . PRO A 1 115 ? 4.795 -21.776 3.324 1.00 32.31 113 PRO B O 1
ATOM 955 N N . TYR A 1 116 ? 6.129 -22.207 5.078 1.00 31.14 114 TYR B N 1
ATOM 956 C CA . TYR A 1 116 ? 6.181 -20.858 5.584 1.00 27.34 114 TYR B CA 1
ATOM 957 C C . TYR A 1 116 ? 7.666 -20.538 5.780 1.00 31.07 114 TYR B C 1
ATOM 958 O O . TYR A 1 116 ? 8.335 -21.178 6.580 1.00 30.63 114 TYR B O 1
ATOM 967 N N . ILE A 1 117 ? 8.151 -19.553 5.057 1.00 27.70 115 ILE B N 1
ATOM 968 C CA . ILE A 1 117 ? 9.546 -19.195 5.042 1.00 29.24 115 ILE B CA 1
ATOM 969 C C . ILE A 1 117 ? 9.709 -17.726 5.411 1.00 34.82 115 ILE B C 1
ATOM 970 O O . ILE A 1 117 ? 8.936 -16.859 4.953 1.00 30.59 115 ILE B O 1
ATOM 975 N N . SER A 1 118 ? 10.722 -17.436 6.207 1.00 30.38 116 SER B N 1
ATOM 976 C CA . SER A 1 118 ? 11.027 -16.083 6.639 1.00 28.50 116 SER B CA 1
ATOM 977 C C . SER A 1 118 ? 12.260 -15.563 5.912 1.00 37.86 116 SER B C 1
ATOM 978 O O . SER A 1 118 ? 13.321 -16.216 5.954 1.00 34.49 116 SER B O 1
ATOM 981 N N . LEU A 1 119 ? 12.169 -14.384 5.310 1.00 34.68 117 LEU B N 1
ATOM 982 C CA . LEU A 1 119 ? 13.337 -13.750 4.676 1.00 29.59 117 LEU B CA 1
ATOM 983 C C . LEU A 1 119 ? 13.629 -12.418 5.316 1.00 32.14 117 LEU B C 1
ATOM 984 O O . LEU A 1 119 ? 12.913 -11.420 5.072 1.00 31.85 117 LEU B O 1
ATOM 989 N N . ASN A 1 120 ? 14.602 -12.394 6.217 1.00 34.23 118 ASN B N 1
ATOM 990 C CA . ASN A 1 120 ? 14.967 -11.151 6.854 1.00 36.50 118 ASN B CA 1
ATOM 991 C C . ASN A 1 120 ? 16.048 -10.458 6.029 1.00 38.69 118 ASN B C 1
ATOM 992 O O . ASN A 1 120 ? 17.192 -10.859 6.086 1.00 35.67 118 ASN B O 1
ATOM 997 N N . MET A 1 121 ? 15.683 -9.432 5.288 1.00 36.74 119 MET B N 1
ATOM 998 C CA . MET A 1 121 ? 16.593 -8.734 4.396 1.00 41.00 119 MET B CA 1
ATOM 999 C C . MET A 1 121 ? 17.527 -7.809 5.156 1.00 45.70 119 MET B C 1
ATOM 1000 O O . MET A 1 121 ? 18.530 -7.336 4.601 1.00 52.70 119 MET B O 1
ATOM 1005 N N . ILE A 1 122 ? 17.214 -7.541 6.415 1.00 41.50 120 ILE B N 1
ATOM 1006 C CA . ILE A 1 122 ? 18.136 -6.727 7.214 1.00 43.04 120 ILE B CA 1
ATOM 1007 C C . ILE A 1 122 ? 19.312 -7.570 7.669 1.00 49.64 120 ILE B C 1
ATOM 1008 O O . ILE A 1 122 ? 20.467 -7.196 7.459 1.00 49.82 120 ILE B O 1
ATOM 1013 N N . SER A 1 123 ? 19.036 -8.708 8.301 1.00 47.08 121 SER B N 1
ATOM 1014 C CA . SER A 1 123 ? 20.138 -9.511 8.861 1.00 49.32 121 SER B CA 1
ATOM 1015 C C . SER A 1 123 ? 20.599 -10.521 7.834 1.00 50.96 121 SER B C 1
ATOM 1016 O O . SER A 1 123 ? 21.556 -11.234 8.061 1.00 51.84 121 SER B O 1
ATOM 1019 N N . LYS A 1 124 ? 19.892 -10.599 6.710 1.00 48.55 122 LYS B N 1
ATOM 1020 C CA . LYS A 1 124 ? 20.215 -11.583 5.677 1.00 51.35 122 LYS B CA 1
ATOM 1021 C C . LYS A 1 124 ? 20.064 -13.019 6.168 1.00 50.63 122 LYS B C 1
ATOM 1022 O O . LYS A 1 124 ? 20.803 -13.911 5.781 1.00 51.85 122 LYS B O 1
ATOM 1028 N N . LYS A 1 125 ? 19.074 -13.231 7.009 1.00 47.60 123 LYS B N 1
ATOM 1029 C CA . LYS A 1 125 ? 18.771 -14.536 7.548 1.00 41.09 123 LYS B CA 1
ATOM 1030 C C . LYS A 1 125 ? 17.501 -15.057 6.843 1.00 39.23 123 LYS B C 1
ATOM 1031 O O . LYS A 1 125 ? 16.426 -14.463 6.962 1.00 35.24 123 LYS B O 1
ATOM 1037 N N . TYR A 1 126 ? 17.657 -16.167 6.125 1.00 32.38 124 TYR B N 1
ATOM 1038 C CA . TYR A 1 126 ? 16.599 -16.796 5.317 1.00 35.49 124 TYR B CA 1
ATOM 1039 C C . TYR A 1 126 ? 16.335 -18.160 5.927 1.00 43.05 124 TYR B C 1
ATOM 1040 O O . TYR A 1 126 ? 17.241 -18.954 6.016 1.00 42.76 124 TYR B O 1
ATOM 1049 N N . LYS A 1 127 ? 15.136 -18.423 6.414 1.00 33.99 125 LYS B N 1
ATOM 1050 C CA . LYS A 1 127 ? 14.936 -19.669 7.161 1.00 36.96 125 LYS B CA 1
ATOM 1051 C C . LYS A 1 127 ? 13.528 -20.231 6.929 1.00 40.23 125 LYS B C 1
ATOM 1052 O O . LYS A 1 127 ? 12.561 -19.507 6.655 1.00 33.26 125 LYS B O 1
ATOM 1058 N N . VAL A 1 128 ? 13.414 -21.528 7.111 1.00 33.06 126 VAL B N 1
ATOM 1059 C CA . VAL A 1 128 ? 12.122 -22.177 7.020 1.00 34.14 126 VAL B CA 1
ATOM 1060 C C . VAL A 1 128 ? 11.461 -22.090 8.384 1.00 40.83 126 VAL B C 1
ATOM 1061 O O . VAL A 1 128 ? 11.994 -22.643 9.325 1.00 38.98 126 VAL B O 1
ATOM 1065 N N . LYS A 1 129 ? 10.316 -21.420 8.501 1.00 35.46 127 LYS B N 1
ATOM 1066 C CA . LYS A 1 129 ? 9.568 -21.460 9.761 1.00 40.86 127 LYS B CA 1
ATOM 1067 C C . LYS A 1 129 ? 8.713 -22.731 9.909 1.00 41.42 127 LYS B C 1
ATOM 1068 O O . LYS A 1 129 ? 8.678 -23.312 10.968 1.00 39.89 127 LYS B O 1
ATOM 1074 N N . GLU A 1 130 ? 8.010 -23.152 8.862 1.00 34.90 128 GLU B N 1
ATOM 1075 C CA . GLU A 1 130 ? 7.216 -24.397 8.924 1.00 39.58 128 GLU B CA 1
ATOM 1076 C C . GLU A 1 130 ? 7.399 -25.087 7.572 1.00 34.55 128 GLU B C 1
ATOM 1077 O O . GLU A 1 130 ? 7.179 -24.468 6.540 1.00 36.22 128 GLU B O 1
ATOM 1083 N N . GLU A 1 131 ? 7.779 -26.360 7.583 1.00 36.55 129 GLU B N 1
ATOM 1084 C CA . GLU A 1 131 ? 7.836 -27.138 6.337 1.00 35.63 129 GLU B CA 1
ATOM 1085 C C . GLU A 1 131 ? 6.447 -27.544 5.899 1.00 36.27 129 GLU B C 1
ATOM 1086 O O . GLU A 1 131 ? 6.176 -27.640 4.726 1.00 36.78 129 GLU B O 1
ATOM 1092 N N . ASN A 1 132 ? 5.562 -27.763 6.868 1.00 32.09 130 ASN B N 1
ATOM 1093 C CA . ASN A 1 132 ? 4.242 -28.364 6.611 1.00 33.96 130 ASN B CA 1
ATOM 1094 C C . ASN A 1 132 ? 4.425 -29.539 5.632 1.00 38.79 130 ASN B C 1
ATOM 1095 O O . ASN A 1 132 ? 5.279 -30.421 5.878 1.00 40.35 130 ASN B O 1
ATOM 1100 N N . TYR A 1 133 ? 3.676 -29.590 4.537 1.00 32.79 131 TYR B N 1
ATOM 1101 C CA . TYR A 1 133 ? 3.719 -30.799 3.703 1.00 33.60 131 TYR B CA 1
ATOM 1102 C C . TYR A 1 133 ? 4.693 -30.672 2.520 1.00 35.82 131 TYR B C 1
ATOM 1103 O O . TYR A 1 133 ? 4.357 -30.989 1.373 1.00 32.40 131 TYR B O 1
ATOM 1112 N N . SER A 1 134 ? 5.914 -30.226 2.809 1.00 31.70 132 SER B N 1
ATOM 1113 C CA . SER A 1 134 ? 6.932 -29.963 1.794 1.00 34.28 132 SER B CA 1
ATOM 1114 C C . SER A 1 134 ? 8.280 -30.064 2.476 1.00 37.45 132 SER B C 1
ATOM 1115 O O . SER A 1 134 ? 8.334 -30.172 3.708 1.00 36.20 132 SER B O 1
ATOM 1118 N N . SER A 1 135 ? 9.363 -30.004 1.703 1.00 34.72 133 SER B N 1
ATOM 1119 C CA . SER A 1 135 ? 10.709 -30.070 2.288 1.00 32.42 133 SER B CA 1
ATOM 1120 C C . SER A 1 135 ? 11.579 -29.032 1.612 1.00 36.07 133 SER B C 1
ATOM 1121 O O . SER A 1 135 ? 12.386 -29.384 0.743 1.00 32.33 133 SER B O 1
ATOM 1124 N N . PRO A 1 136 ? 11.391 -27.757 1.969 1.00 33.45 134 PRO B N 1
ATOM 1125 C CA . PRO A 1 136 ? 12.072 -26.668 1.279 1.00 32.00 134 PRO B CA 1
ATOM 1126 C C . PRO A 1 136 ? 13.597 -26.748 1.428 1.00 34.44 134 PRO B C 1
ATOM 1127 O O . PRO A 1 136 ? 14.113 -27.285 2.404 1.00 30.54 134 PRO B O 1
ATOM 1131 N N . TYR A 1 137 ? 14.306 -26.206 0.440 1.00 30.47 135 TYR B N 1
ATOM 1132 C CA . TYR A 1 137 ? 15.749 -26.122 0.484 1.00 30.95 135 TYR B CA 1
ATOM 1133 C C . TYR A 1 137 ? 16.056 -24.721 0.044 1.00 35.33 135 TYR B C 1
ATOM 1134 O O . TYR A 1 137 ? 15.682 -24.317 -1.074 1.00 32.32 135 TYR B O 1
ATOM 1143 N N . ILE A 1 138 ? 16.680 -23.959 0.937 1.00 32.08 136 ILE B N 1
ATOM 1144 C CA . ILE A 1 138 ? 16.958 -22.560 0.652 1.00 33.65 136 ILE B CA 1
ATOM 1145 C C . ILE A 1 138 ? 18.387 -22.452 0.134 1.00 33.22 136 ILE B C 1
ATOM 1146 O O . ILE A 1 138 ? 19.317 -22.872 0.799 1.00 31.77 136 ILE B O 1
ATOM 1151 N N . GLU A 1 139 ? 18.550 -21.989 -1.097 1.00 30.92 137 GLU B N 1
ATOM 1152 C CA . GLU A 1 139 ? 19.879 -21.907 -1.702 1.00 30.85 137 GLU B CA 1
ATOM 1153 C C . GLU A 1 139 ? 20.267 -20.461 -1.865 1.00 31.56 137 GLU B C 1
ATOM 1154 O O . GLU A 1 139 ? 19.588 -19.703 -2.569 1.00 31.46 137 GLU B O 1
ATOM 1160 N N . HIS A 1 140 ? 21.358 -20.041 -1.204 1.00 33.50 138 HIS B N 1
ATOM 1161 C CA . HIS A 1 140 ? 21.825 -18.669 -1.340 1.00 36.31 138 HIS B CA 1
ATOM 1162 C C . HIS A 1 140 ? 23.352 -18.662 -1.206 1.00 37.90 138 HIS B C 1
ATOM 1163 O O . HIS A 1 140 ? 23.831 -19.101 -0.201 1.00 36.89 138 HIS B O 1
ATOM 1170 N N . PRO A 1 141 ? 24.093 -18.155 -2.205 1.00 37.78 139 PRO B N 1
ATOM 1171 C CA . PRO A 1 141 ? 23.548 -17.656 -3.465 1.00 36.48 139 PRO B CA 1
ATOM 1172 C C . PRO A 1 141 ? 22.975 -18.779 -4.318 1.00 39.25 139 PRO B C 1
ATOM 1173 O O . PRO A 1 141 ? 23.333 -19.951 -4.215 1.00 35.76 139 PRO B O 1
ATOM 1177 N N . LEU A 1 142 ? 22.116 -18.394 -5.195 1.00 32.34 140 LEU B N 1
ATOM 1178 C CA . LEU A 1 142 ? 21.504 -19.291 -6.098 1.00 35.07 140 LEU B CA 1
ATOM 1179 C C . LEU A 1 142 ? 22.515 -19.819 -7.061 1.00 37.08 140 LEU B C 1
ATOM 1180 O O . LEU A 1 142 ? 23.348 -19.102 -7.517 1.00 34.47 140 LEU B O 1
ATOM 1185 N N . ILE A 1 143 ? 22.382 -21.070 -7.387 1.00 33.05 141 ILE B N 1
ATOM 1186 C CA . ILE A 1 143 ? 23.220 -21.637 -8.443 1.00 33.91 141 ILE B CA 1
ATOM 1187 C C . ILE A 1 143 ? 22.288 -21.912 -9.621 1.00 37.21 141 ILE B C 1
ATOM 1188 O O . ILE A 1 143 ? 21.292 -22.604 -9.465 1.00 32.96 141 ILE B O 1
ATOM 1193 N N . PRO A 1 144 ? 22.567 -21.334 -10.793 1.00 34.19 142 PRO B N 1
ATOM 1194 C CA . PRO A 1 144 ? 21.505 -21.541 -11.788 1.00 34.99 142 PRO B CA 1
ATOM 1195 C C . PRO A 1 144 ? 21.630 -22.930 -12.431 1.00 42.40 142 PRO B C 1
ATOM 1196 O O . PRO A 1 144 ? 22.575 -23.156 -13.139 1.00 51.91 142 PRO B O 1
ATOM 1200 N N . TYR A 1 145 ? 20.705 -23.840 -12.210 1.00 37.32 143 TYR B N 1
ATOM 1201 C CA . TYR A 1 145 ? 20.816 -25.128 -12.884 1.00 39.04 143 TYR B CA 1
ATOM 1202 C C . TYR A 1 145 ? 20.101 -25.120 -14.229 1.00 44.03 143 TYR B C 1
ATOM 1203 O O . TYR A 1 145 ? 20.403 -25.919 -15.083 1.00 43.75 143 TYR B O 1
ATOM 1212 N N . ARG A 1 146 ? 19.118 -24.244 -14.402 1.00 36.81 144 ARG B N 1
ATOM 1213 C CA . ARG A 1 146 ? 18.478 -24.056 -15.706 1.00 40.14 144 ARG B CA 1
ATOM 1214 C C . ARG A 1 146 ? 18.627 -22.609 -16.075 1.00 38.17 144 ARG B C 1
ATOM 1215 O O . ARG A 1 146 ? 18.645 -21.773 -15.167 1.00 39.99 144 ARG B O 1
ATOM 1223 N N . ASP A 1 147 ? 18.658 -22.318 -17.386 1.00 37.97 145 ASP B N 1
ATOM 1224 C CA . ASP A 1 147 ? 18.694 -20.964 -17.906 1.00 42.80 145 ASP B CA 1
ATOM 1225 C C . ASP A 1 147 ? 17.540 -20.109 -17.350 1.00 38.82 145 ASP B C 1
ATOM 1226 O O . ASP A 1 147 ? 17.722 -18.923 -17.114 1.00 43.08 145 ASP B O 1
ATOM 1231 N N . TYR A 1 148 ? 16.375 -20.709 -17.138 1.00 36.45 146 TYR B N 1
ATOM 1232 C CA . TYR A 1 148 ? 15.248 -19.880 -16.684 1.00 36.81 146 TYR B CA 1
ATOM 1233 C C . TYR A 1 148 ? 15.337 -19.534 -15.207 1.00 33.52 146 TYR B C 1
ATOM 1234 O O . TYR A 1 148 ? 14.533 -18.762 -14.711 1.00 34.67 146 TYR B O 1
ATOM 1243 N N . GLU A 1 149 ? 16.331 -20.081 -14.493 1.00 33.42 147 GLU B N 1
ATOM 1244 C CA . GLU A 1 149 ? 16.569 -19.692 -13.077 1.00 35.38 147 GLU B CA 1
ATOM 1245 C C . GLU A 1 149 ? 17.387 -18.414 -12.895 1.00 38.27 147 GLU B C 1
ATOM 1246 O O . GLU A 1 149 ? 17.290 -17.756 -11.853 1.00 39.95 147 GLU B O 1
ATOM 1252 N N . SER A 1 150 ? 18.240 -18.089 -13.850 1.00 36.40 148 SER B N 1
ATOM 1253 C CA . SER A 1 150 ? 19.031 -16.895 -13.622 1.00 44.52 148 SER B CA 1
ATOM 1254 C C . SER A 1 150 ? 18.183 -15.632 -13.916 1.00 54.18 148 SER B C 1
ATOM 1255 O O . SER A 1 150 ? 17.452 -15.598 -14.910 1.00 58.20 148 SER B O 1
ATOM 1258 N N . MET A 1 151 ? 18.303 -14.607 -13.059 1.00 56.62 149 MET B N 1
ATOM 1259 C CA . MET A 1 151 ? 17.635 -13.292 -13.245 1.00 58.08 149 MET B CA 1
ATOM 1260 C C . MET A 1 151 ? 18.687 -12.182 -13.183 1.00 59.09 149 MET B C 1
ATOM 1261 O O . MET A 1 151 ? 18.743 -11.359 -14.080 1.00 7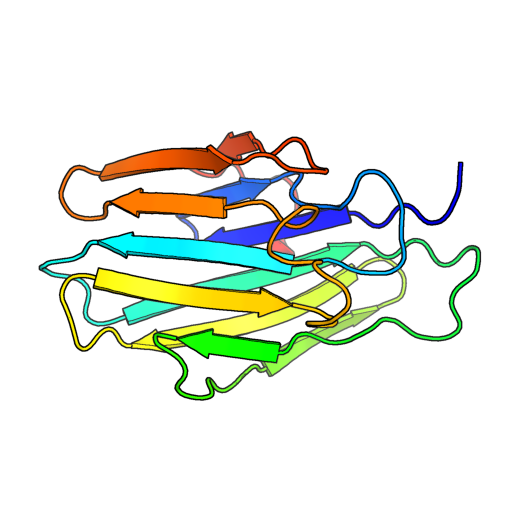0.90 149 MET B O 1
#

Radius of gyration: 14.42 Å; Cα contacts (8 Å, |Δi|>4): 365; chains: 1; bounding box: 33×41×32 Å

Secondary structure (DSSP, 8-state):
---B-EEEEEETTTEEEE--S-SSBS--EEEEEEE-SS-SEEEEEEEEE--TTT-SS----EEEETTEE---EEEEE-SS-EEEEEEEEP-SSEEEEEEES---TTHHHHTS-EEEEETTTTEEEEEE-TTS--EEESS---SSGGG--

Sequence (149 aa):
MGIQHEFDIIINGDIALRNLQLHKGDNYGCKLKIISNDYKKLKFRFIIRPDWSEIDEVKGLTVFANNYAVKVNKVDDTFYYVIYEAVIHLYNKKTEILIYSDDENELFKHYYPYISLNMISKKYKVKEENYSSPYIEHPLIPYRDYESM

Solvent-accessible surface area: 8162 Å² total; per-residue (Å²): 200,32,30,81,5,75,0,4,0,0,0,42,19,75,3,0,0,24,64,0,30,7,84,110,28,36,23,0,0,0,45,0,58,1,16,8,105,127,83,170,110,0,82,0,32,0,1,0,44,18,30,93,87,118,20,139,123,30,57,33,16,55,3,58,11,63,118,175,87,32,157,39,58,112,67,55,86,59,120,160,68,3,1,24,35,1,67,3,97,19,207,91,106,115,6,67,0,27,0,28,12,46,82,97,126,102,18,29,143,93,86,1,0,46,0,6,0,36,9,74,73,117,120,34,92,47,84,96,91,47,70,2,51,18,135,45,14,94,101,19,92,77,129,88,142,44,0,61,73